Protein AF-A0A847JZR9-F1 (afdb_monomer)

Solvent-accessible surface area (backbone atoms only — not comparable to full-atom values): 6989 Å² total; per-residue (Å²): 140,88,77,57,70,66,64,42,75,77,26,74,70,49,43,56,56,47,53,55,48,52,44,51,55,48,53,53,52,41,54,52,40,51,50,51,33,63,74,70,70,47,77,85,56,92,46,71,33,39,32,32,47,48,34,30,75,72,64,77,31,61,64,68,59,21,51,52,50,24,50,52,38,49,47,49,47,45,81,57,49,75,50,66,86,39,56,73,69,51,40,50,48,41,51,76,28,35,104,84,19,43,68,53,52,71,67,70,72,73,78,71,83,81,85,82,83,88,133

Foldseek 3Di:
DDDDPVNCVVDPVNVVVVLVVLLVVLVVVQVVLQVVCVVVVFDHAPASLSSLVSCVVVPVDDPVVSVVSSVSRVVSVCVVCVLVVDDVVSVVCQQPDDVGGHDCNVVPPVPPPPDDDDD

Nearest PDB structures (foldseek):
  7aer-assembly1_B  TM=8.301E-01  e=8.044E-03  Shewanella oneidensis MR-1
  7bxo-assembly1_C  TM=8.019E-01  e=7.151E-03  Shewanella oneidensis MR-1
  6m6w-assembly1_I  TM=7.909E-01  e=1.833E-02  Shewanella oneidensis MR-1
  6m6u-assembly1_I  TM=7.959E-01  e=1.945E-02  Shewanella oneidensis MR-1
  6m6u-assembly1_D  TM=7.455E-01  e=1.366E-02  Shewanella oneidensis MR-1

Secondary structure (DSSP, 8-state):
----HHHHHT-HHHHHHHHHHHHHHHHHHHHHHHHHHHHHTPPPPSSHHHHHHHHHHTTSS-HHHHHHHHHHHHHHHHHHHTTTSS-HHHHHHTTSSSTTSSGGGGGGSSS--------

Radius of gyration: 20.17 Å; Cα contacts (8 Å, |Δi|>4): 81; chains: 1; bounding box: 70×28×38 Å

Sequence (119 aa):
MDIGLEAYLESDTIQDAVERRLQLCTEVAIDIGRTILRVLGARPATDYADVFRALSDESVLPTHLARSMQQVARYRNRLVHDYDDLDPAARLWVSSKTPAGLCRLRRYRGGLGNAHACG

pLDDT: mean 72.02, std 23.6, range [30.77, 97.5]

Mean predicted aligned error: 12.58 Å

Structure (mmCIF, N/CA/C/O backbone):
data_AF-A0A847JZR9-F1
#
_entry.id   AF-A0A847JZR9-F1
#
loop_
_atom_site.group_PDB
_atom_site.id
_atom_site.type_symbol
_atom_site.label_atom_id
_atom_site.label_alt_id
_atom_site.label_comp_id
_atom_site.label_asym_id
_atom_site.label_entity_id
_atom_site.label_seq_id
_atom_site.pdbx_PDB_ins_code
_atom_site.Cartn_x
_atom_site.Cartn_y
_atom_site.Cartn_z
_atom_site.occupancy
_atom_site.B_iso_or_equiv
_atom_site.auth_seq_id
_atom_site.auth_comp_id
_atom_site.auth_asym_id
_atom_site.auth_atom_id
_atom_site.pdbx_PDB_model_num
ATOM 1 N N . MET A 1 1 ? -2.876 -5.634 -20.931 1.00 53.69 1 MET A N 1
ATOM 2 C CA . MET A 1 1 ? -1.431 -5.507 -21.194 1.00 53.69 1 MET A CA 1
ATOM 3 C C . MET A 1 1 ? -0.817 -6.760 -20.630 1.00 53.69 1 MET A C 1
ATOM 5 O O . MET A 1 1 ? -0.758 -6.879 -19.416 1.00 53.69 1 MET A O 1
ATOM 9 N N . ASP A 1 2 ? -0.514 -7.704 -21.508 1.00 61.72 2 ASP A N 1
ATOM 10 C CA . ASP A 1 2 ? 0.189 -8.932 -21.158 1.00 61.72 2 ASP A CA 1
ATOM 11 C C . ASP A 1 2 ? 1.660 -8.741 -21.544 1.00 61.72 2 ASP A C 1
ATOM 13 O O . ASP A 1 2 ? 1.940 -8.109 -22.568 1.00 61.72 2 ASP A O 1
ATOM 17 N N . ILE A 1 3 ? 2.580 -9.171 -20.685 1.00 71.69 3 ILE A N 1
ATOM 18 C CA . ILE A 1 3 ? 4.026 -8.989 -20.850 1.00 71.69 3 ILE A CA 1
ATOM 19 C C . ILE A 1 3 ? 4.689 -10.271 -20.356 1.00 71.69 3 ILE A C 1
ATOM 21 O O . ILE A 1 3 ? 4.638 -10.574 -19.164 1.00 71.69 3 ILE A O 1
ATOM 25 N N . GLY A 1 4 ? 5.313 -11.012 -21.273 1.00 81.25 4 GLY A N 1
ATOM 26 C CA . GLY A 1 4 ? 6.073 -12.212 -20.933 1.00 81.25 4 GLY A CA 1
ATOM 27 C C . GLY A 1 4 ? 7.236 -11.900 -19.988 1.00 81.25 4 GLY A C 1
ATOM 28 O O . GLY A 1 4 ? 7.820 -10.814 -20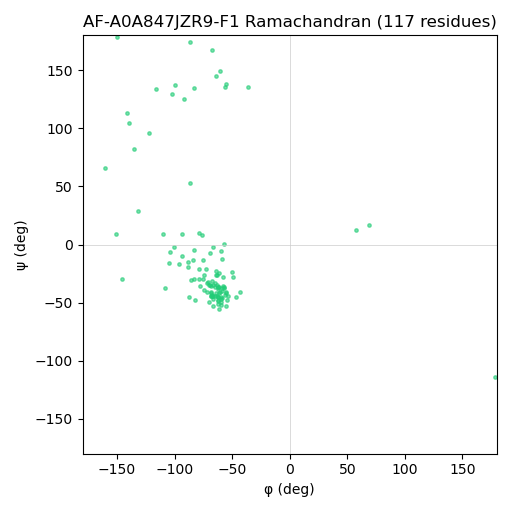.038 1.00 81.25 4 GLY A O 1
ATOM 29 N N . LEU A 1 5 ? 7.585 -12.868 -19.137 1.00 78.81 5 LEU A N 1
ATOM 30 C CA . LEU A 1 5 ? 8.656 -12.722 -18.148 1.00 78.81 5 LEU A CA 1
ATOM 31 C C . LEU A 1 5 ? 9.999 -12.348 -18.799 1.00 78.81 5 LEU A C 1
ATOM 33 O O . LEU A 1 5 ? 10.723 -11.524 -18.247 1.00 78.81 5 LEU A O 1
ATOM 37 N N . GLU A 1 6 ? 10.299 -12.886 -19.985 1.00 76.56 6 GLU A N 1
ATOM 38 C CA . GLU A 1 6 ? 11.508 -12.539 -20.744 1.00 76.56 6 GLU A CA 1
ATOM 39 C C . GLU A 1 6 ? 11.540 -11.040 -21.088 1.00 76.56 6 GLU A C 1
ATOM 41 O O . GLU A 1 6 ? 12.472 -10.334 -20.707 1.00 76.56 6 GLU A O 1
ATOM 46 N N . ALA A 1 7 ? 10.467 -10.514 -21.688 1.00 76.88 7 ALA A N 1
ATOM 47 C CA . ALA A 1 7 ? 10.361 -9.100 -22.061 1.00 76.88 7 ALA A CA 1
ATOM 48 C C . ALA A 1 7 ? 10.389 -8.140 -20.854 1.00 76.88 7 ALA A C 1
ATOM 50 O O . ALA A 1 7 ? 10.802 -6.988 -20.993 1.00 76.88 7 ALA A O 1
ATOM 51 N N . TYR A 1 8 ? 9.967 -8.593 -19.668 1.00 75.19 8 TYR A N 1
ATOM 52 C CA . TYR A 1 8 ? 10.155 -7.843 -18.424 1.00 75.19 8 TYR A CA 1
ATOM 53 C C . TYR A 1 8 ? 11.633 -7.813 -18.004 1.00 75.19 8 TYR A C 1
ATOM 55 O O . TYR A 1 8 ? 12.170 -6.744 -17.716 1.00 75.19 8 TYR A O 1
ATOM 63 N N . LEU A 1 9 ? 12.306 -8.968 -17.985 1.00 75.06 9 LEU A N 1
ATOM 64 C CA . LEU A 1 9 ? 13.699 -9.091 -17.538 1.00 75.06 9 LEU A CA 1
ATOM 65 C C . LEU A 1 9 ? 14.699 -8.394 -18.478 1.00 75.06 9 LEU A C 1
ATOM 67 O O . LEU A 1 9 ? 15.705 -7.872 -18.006 1.00 75.06 9 LEU A O 1
ATOM 71 N N . GLU A 1 10 ? 14.412 -8.338 -19.779 1.00 80.69 10 GLU A N 1
ATOM 72 C CA . GLU A 1 10 ? 15.301 -7.765 -20.800 1.00 80.69 10 GLU A CA 1
ATOM 73 C C . GLU A 1 10 ? 15.216 -6.231 -20.948 1.00 80.69 10 GLU A C 1
ATOM 75 O O . GLU A 1 10 ? 15.979 -5.653 -21.727 1.00 80.69 10 GLU A O 1
ATOM 80 N N . SER A 1 11 ? 14.312 -5.538 -20.239 1.00 79.69 11 SER A N 1
ATOM 81 C CA . SER A 1 11 ? 14.083 -4.102 -20.464 1.00 79.69 11 SER A CA 1
ATOM 82 C C . SER A 1 11 ? 13.873 -3.272 -19.192 1.00 79.69 11 SER A C 1
ATOM 84 O O . SER A 1 11 ? 12.763 -3.201 -18.659 1.00 79.69 11 SER A O 1
ATOM 86 N N . ASP A 1 12 ? 14.907 -2.507 -18.809 1.00 75.94 12 ASP A N 1
ATOM 87 C CA . ASP A 1 12 ? 14.868 -1.441 -17.788 1.00 75.94 12 ASP A CA 1
ATOM 88 C C . ASP A 1 12 ? 13.602 -0.556 -17.926 1.00 75.94 12 ASP A C 1
ATOM 90 O O . ASP A 1 12 ? 12.949 -0.213 -16.945 1.00 75.94 12 ASP A O 1
ATOM 94 N N . THR A 1 13 ? 13.209 -0.216 -19.163 1.00 81.38 13 THR A N 1
ATOM 95 C CA . THR A 1 13 ? 12.045 0.645 -19.462 1.00 81.38 13 THR A CA 1
ATOM 96 C C . THR A 1 13 ? 10.699 -0.028 -19.175 1.00 81.38 13 THR A C 1
ATOM 98 O O . THR A 1 13 ? 9.737 0.652 -18.811 1.00 81.38 13 THR A O 1
ATOM 101 N N . ILE A 1 14 ? 10.603 -1.350 -19.336 1.00 79.81 14 ILE A N 1
ATOM 102 C CA . ILE A 1 14 ? 9.394 -2.107 -18.984 1.00 79.81 14 ILE A CA 1
ATOM 103 C C . ILE A 1 14 ? 9.298 -2.248 -17.462 1.00 79.81 14 ILE A C 1
ATOM 1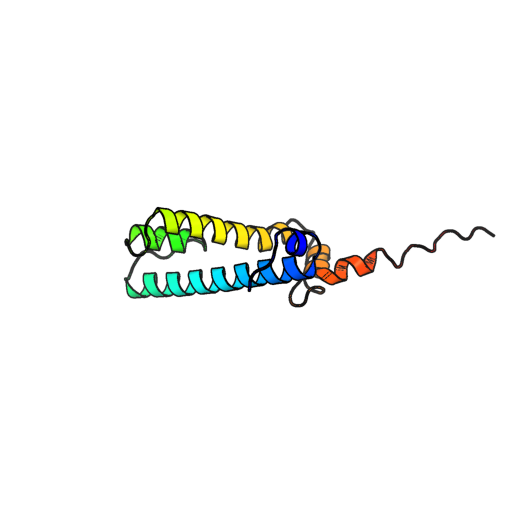05 O O . ILE A 1 14 ? 8.207 -2.068 -16.921 1.00 79.81 14 ILE A O 1
ATOM 109 N N . GLN A 1 15 ? 10.423 -2.466 -16.776 1.00 76.75 15 GLN A N 1
ATOM 110 C CA . GLN A 1 15 ? 10.501 -2.519 -15.311 1.00 76.75 15 GLN A CA 1
ATOM 111 C C . GLN A 1 15 ? 10.081 -1.173 -14.689 1.00 76.75 15 GLN A C 1
ATOM 113 O O . GLN A 1 15 ? 9.071 -1.137 -13.982 1.00 76.75 15 GLN A O 1
ATOM 118 N N . ASP A 1 16 ? 10.717 -0.057 -15.082 1.00 78.56 16 ASP A N 1
ATOM 119 C CA . ASP A 1 16 ? 10.339 1.326 -14.709 1.00 78.56 16 ASP A CA 1
ATOM 120 C C . ASP A 1 16 ? 8.819 1.569 -14.874 1.00 78.56 16 ASP A C 1
ATOM 122 O O . ASP A 1 16 ? 8.144 2.154 -14.017 1.00 78.56 16 ASP A O 1
ATOM 126 N N . ALA A 1 17 ? 8.252 1.117 -15.999 1.00 82.25 17 ALA A N 1
ATOM 127 C CA . ALA A 1 17 ? 6.848 1.327 -16.337 1.00 82.25 17 ALA A CA 1
ATOM 128 C C . ALA A 1 17 ? 5.877 0.376 -15.608 1.00 82.25 17 ALA A C 1
ATOM 130 O O . ALA A 1 17 ? 4.684 0.684 -15.518 1.00 82.25 17 ALA A O 1
ATOM 131 N N . VAL A 1 18 ? 6.330 -0.773 -15.106 1.00 83.12 18 VAL A N 1
ATOM 132 C CA . VAL A 1 18 ? 5.539 -1.669 -14.245 1.00 83.12 18 VAL A CA 1
ATOM 133 C C . VAL A 1 18 ? 5.581 -1.171 -12.802 1.00 83.12 18 VAL A C 1
ATOM 135 O O . VAL A 1 18 ? 4.519 -0.983 -12.204 1.00 83.12 18 VAL A O 1
ATOM 138 N N . GLU A 1 19 ? 6.763 -0.849 -12.274 1.00 81.88 19 GLU A N 1
ATOM 139 C CA . GLU A 1 19 ? 6.937 -0.317 -10.917 1.00 81.88 19 GLU A CA 1
ATOM 140 C C . GLU A 1 19 ? 6.159 0.987 -10.711 1.00 81.88 19 GLU A C 1
ATOM 142 O O . GLU A 1 19 ? 5.394 1.110 -9.751 1.00 81.88 19 GLU A O 1
ATOM 147 N N . ARG A 1 20 ? 6.239 1.934 -11.659 1.00 83.81 20 ARG A N 1
ATOM 148 C CA . ARG A 1 20 ? 5.477 3.190 -11.570 1.00 83.81 20 ARG A CA 1
ATOM 149 C C . ARG A 1 20 ? 3.961 2.968 -11.594 1.00 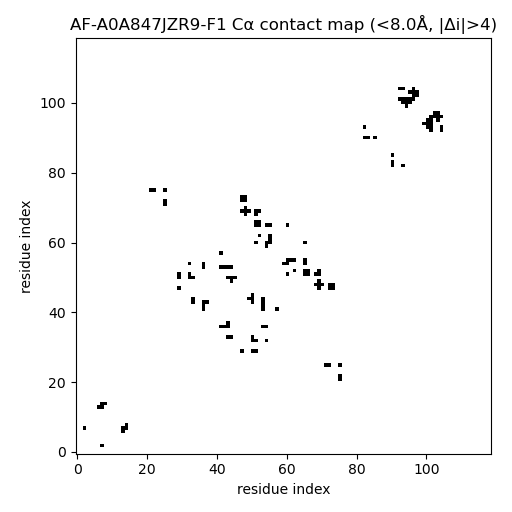83.81 20 ARG A C 1
ATOM 151 O O . ARG A 1 20 ? 3.233 3.700 -10.922 1.00 83.81 20 ARG A O 1
ATOM 158 N N . ARG A 1 21 ? 3.463 1.974 -12.340 1.00 86.56 21 ARG A N 1
ATOM 159 C CA . ARG A 1 21 ? 2.031 1.614 -12.325 1.00 86.56 21 ARG A CA 1
ATOM 160 C C . ARG A 1 21 ? 1.640 1.002 -10.984 1.00 86.56 21 ARG A C 1
ATOM 162 O O . ARG A 1 21 ? 0.632 1.414 -10.419 1.00 86.56 21 ARG A O 1
ATOM 169 N N . LEU A 1 22 ? 2.455 0.093 -10.447 1.00 84.38 22 LEU A N 1
ATOM 170 C CA . LEU A 1 22 ? 2.228 -0.513 -9.136 1.00 84.38 22 LEU A CA 1
ATOM 171 C C . LEU A 1 22 ? 2.201 0.547 -8.025 1.00 84.38 22 LEU A C 1
ATOM 173 O O . LEU A 1 22 ? 1.273 0.546 -7.216 1.00 84.38 22 LEU A O 1
ATOM 177 N N . GLN A 1 23 ? 3.145 1.494 -8.026 1.00 83.88 23 GLN A N 1
ATOM 178 C CA . GLN A 1 23 ? 3.162 2.632 -7.102 1.00 83.88 23 GLN A CA 1
ATOM 179 C C . GLN A 1 23 ? 1.850 3.428 -7.170 1.00 83.88 23 GLN A C 1
ATOM 181 O O . GLN A 1 23 ? 1.204 3.614 -6.141 1.00 83.88 23 GLN A O 1
ATOM 186 N N . LEU A 1 24 ? 1.427 3.849 -8.370 1.00 88.94 24 LEU A N 1
ATOM 187 C CA . LEU A 1 24 ? 0.204 4.639 -8.564 1.00 88.94 24 LEU A CA 1
ATOM 188 C C . LEU A 1 24 ? -1.060 3.882 -8.124 1.00 88.94 24 LEU A C 1
ATOM 190 O O . LEU A 1 24 ? -1.887 4.442 -7.408 1.00 88.94 24 LEU A O 1
ATOM 194 N N . CYS A 1 25 ? -1.203 2.606 -8.495 1.00 90.88 25 CYS A N 1
ATOM 195 C CA . CYS A 1 25 ? -2.336 1.780 -8.065 1.00 90.88 25 CYS A CA 1
ATOM 196 C C . CYS A 1 25 ? -2.369 1.588 -6.539 1.00 90.88 25 CYS A C 1
ATOM 198 O O . CYS A 1 25 ? -3.445 1.596 -5.943 1.00 90.88 25 CYS A O 1
ATOM 200 N N . THR A 1 26 ? -1.201 1.458 -5.905 1.00 89.12 26 THR A N 1
ATOM 201 C CA . THR A 1 26 ? -1.076 1.336 -4.444 1.00 89.12 26 THR A CA 1
ATOM 202 C C . THR A 1 26 ? -1.489 2.629 -3.742 1.00 89.12 26 THR A C 1
ATOM 204 O O . THR A 1 26 ? -2.234 2.585 -2.767 1.00 89.12 26 THR A O 1
ATOM 207 N N . GLU A 1 27 ? -1.054 3.779 -4.256 1.00 90.69 27 GLU A N 1
ATOM 208 C CA . GLU A 1 27 ? -1.357 5.108 -3.708 1.00 90.69 27 GLU A CA 1
ATOM 209 C C . GLU A 1 27 ? -2.859 5.435 -3.806 1.00 90.69 27 GLU A C 1
ATOM 211 O O . GLU A 1 27 ? -3.482 5.811 -2.814 1.00 90.69 27 GLU A O 1
ATOM 216 N N . VAL A 1 28 ? -3.485 5.144 -4.952 1.00 95.69 28 VAL A N 1
ATOM 217 C CA . VAL A 1 28 ? -4.944 5.261 -5.127 1.00 95.69 28 VAL A CA 1
ATOM 218 C C . VAL A 1 28 ? -5.708 4.331 -4.172 1.00 95.69 28 VAL A C 1
ATOM 220 O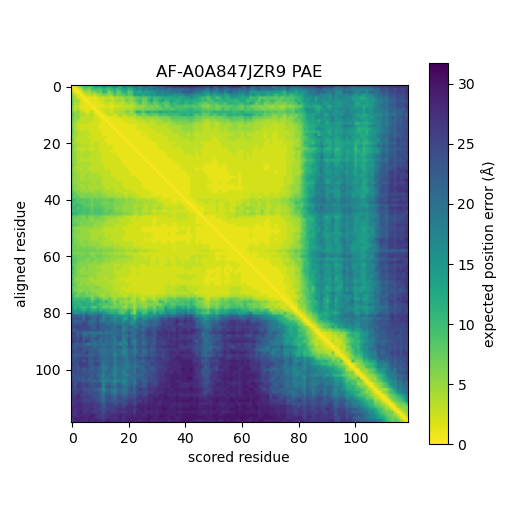 O . VAL A 1 28 ? -6.691 4.752 -3.562 1.00 95.69 28 VAL A O 1
ATOM 223 N N . ALA A 1 29 ? -5.255 3.086 -3.982 1.00 95.25 29 ALA A N 1
ATOM 224 C CA . ALA A 1 29 ? -5.887 2.152 -3.046 1.00 95.25 29 ALA A CA 1
ATOM 225 C C . ALA A 1 29 ? -5.774 2.609 -1.576 1.00 95.25 29 ALA A C 1
ATOM 227 O O . ALA A 1 29 ? -6.718 2.438 -0.802 1.00 95.25 29 ALA A O 1
ATOM 228 N N . ILE A 1 30 ? -4.647 3.224 -1.201 1.00 94.94 30 ILE A N 1
ATOM 229 C CA . ILE A 1 30 ? -4.415 3.833 0.117 1.00 94.94 30 ILE A CA 1
ATOM 230 C C . ILE A 1 30 ? -5.406 4.978 0.376 1.00 94.94 30 ILE A C 1
ATOM 232 O O . ILE A 1 30 ? -6.020 5.024 1.443 1.00 94.94 30 ILE A O 1
ATOM 236 N N . ASP A 1 31 ? -5.599 5.888 -0.580 1.00 95.88 31 ASP A N 1
ATOM 237 C CA . ASP A 1 31 ? -6.436 7.077 -0.370 1.00 95.88 31 ASP A CA 1
ATOM 238 C C . ASP A 1 31 ? -7.945 6.788 -0.466 1.00 95.88 31 ASP A C 1
ATOM 240 O O . ASP A 1 31 ? -8.739 7.393 0.269 1.00 95.88 31 ASP A O 1
ATOM 244 N N . ILE A 1 32 ? -8.343 5.788 -1.264 1.00 96.94 32 ILE A N 1
ATOM 245 C CA . ILE A 1 32 ? -9.677 5.171 -1.179 1.00 96.94 32 ILE A CA 1
ATOM 246 C C . ILE A 1 32 ? -9.876 4.575 0.221 1.00 96.94 32 ILE A C 1
ATOM 248 O O . ILE A 1 32 ? -10.866 4.884 0.885 1.00 96.94 32 ILE A O 1
ATOM 252 N N . GLY A 1 33 ? -8.915 3.786 0.711 1.00 96.50 33 GLY A N 1
ATOM 253 C CA . GLY A 1 33 ? -8.992 3.153 2.027 1.00 96.50 33 GLY A CA 1
ATOM 254 C C . GLY A 1 33 ? -9.116 4.148 3.181 1.00 96.50 33 GLY A C 1
ATOM 255 O O . GLY A 1 33 ? -10.012 4.029 4.014 1.00 96.50 33 GLY A O 1
ATOM 256 N N . ARG A 1 34 ? -8.288 5.197 3.188 1.00 96.44 34 ARG A N 1
ATOM 257 C CA . ARG A 1 34 ? -8.376 6.318 4.144 1.00 96.44 34 ARG A CA 1
ATOM 258 C C . ARG A 1 34 ? -9.719 7.040 4.082 1.00 96.44 34 ARG A C 1
ATOM 260 O O . ARG A 1 34 ? -10.237 7.459 5.115 1.00 96.44 34 ARG A O 1
ATOM 267 N N . THR A 1 35 ? -10.283 7.189 2.886 1.00 97.00 35 THR A N 1
ATOM 268 C CA . THR A 1 35 ? -11.601 7.803 2.699 1.00 97.00 35 THR A CA 1
ATOM 269 C C . THR A 1 35 ? -12.715 6.929 3.269 1.00 97.00 35 THR A C 1
ATOM 271 O O . THR A 1 35 ? -13.582 7.464 3.955 1.00 97.00 35 THR A O 1
ATOM 274 N N . ILE A 1 36 ? -12.655 5.606 3.084 1.00 97.38 36 ILE A N 1
ATOM 275 C CA . ILE A 1 36 ? -13.595 4.657 3.701 1.00 97.38 36 ILE A CA 1
ATOM 276 C C . ILE A 1 36 ? -13.496 4.717 5.232 1.00 97.38 36 ILE A C 1
ATOM 278 O O . ILE A 1 36 ? -14.510 4.934 5.889 1.00 97.38 36 ILE A O 1
ATOM 282 N N . LEU A 1 37 ? -12.290 4.617 5.803 1.00 97.00 37 LEU A N 1
ATOM 283 C CA . LEU A 1 37 ? -12.082 4.678 7.259 1.00 97.00 37 LEU A CA 1
ATOM 284 C C . LEU A 1 37 ? -12.641 5.976 7.868 1.00 97.00 37 LEU A C 1
ATOM 286 O O . LEU A 1 37 ? -13.343 5.935 8.876 1.00 97.00 37 LEU A O 1
ATOM 290 N N . ARG A 1 38 ? -12.410 7.122 7.211 1.00 96.50 38 ARG A N 1
ATOM 291 C CA . ARG A 1 38 ? -12.970 8.422 7.618 1.00 96.50 38 ARG A CA 1
ATOM 292 C C . ARG A 1 38 ? -14.502 8.450 7.573 1.00 96.50 38 ARG A C 1
ATOM 294 O O . ARG A 1 38 ? -15.106 9.062 8.445 1.00 96.50 38 ARG A O 1
ATOM 301 N N . VAL A 1 39 ? -15.126 7.820 6.574 1.00 96.94 39 VAL A N 1
ATOM 302 C CA . VAL A 1 39 ? -16.596 7.744 6.442 1.00 96.94 39 VAL A CA 1
ATOM 303 C C . VAL A 1 39 ? -17.216 6.810 7.486 1.00 96.94 39 VAL A C 1
ATOM 305 O O . VAL A 1 39 ? -18.304 7.096 7.973 1.00 96.94 39 VAL A O 1
ATOM 308 N N . LEU A 1 40 ? -16.516 5.741 7.875 1.00 95.88 40 LEU A N 1
ATOM 309 C CA . LEU A 1 40 ? -16.943 4.823 8.938 1.00 95.88 40 LEU A CA 1
ATOM 310 C C . LEU A 1 40 ? -16.756 5.391 10.358 1.00 95.88 40 LEU A C 1
ATOM 312 O O . LEU A 1 40 ? -17.266 4.811 11.311 1.00 95.88 40 LEU A O 1
ATOM 316 N N . GLY A 1 41 ? -16.009 6.490 10.524 1.00 95.81 41 GLY A N 1
ATOM 317 C CA . GLY A 1 41 ? -15.567 6.957 11.847 1.00 95.81 41 GLY A CA 1
ATOM 318 C C . GLY A 1 41 ? -14.536 6.029 12.506 1.00 95.81 41 GLY A C 1
ATOM 319 O O . GLY A 1 41 ? -14.316 6.111 13.713 1.00 95.81 41 GLY A O 1
ATOM 320 N N . ALA A 1 42 ? -13.920 5.148 11.714 1.00 94.94 42 ALA A N 1
ATOM 321 C CA . ALA A 1 42 ? -12.961 4.144 12.149 1.00 94.94 42 ALA A CA 1
ATOM 322 C C . ALA A 1 42 ? -11.647 4.768 12.645 1.00 94.94 42 ALA A C 1
ATOM 324 O O . ALA A 1 42 ? -11.349 5.945 12.406 1.00 94.94 42 ALA A O 1
ATOM 325 N N . ARG A 1 43 ? -10.810 3.954 13.300 1.00 93.75 43 ARG A N 1
ATOM 326 C CA . ARG A 1 43 ? -9.486 4.397 13.765 1.00 93.75 43 ARG A CA 1
ATOM 327 C C . ARG A 1 43 ? -8.647 4.967 12.601 1.00 93.75 43 ARG A C 1
ATOM 329 O O . ARG A 1 43 ? -8.611 4.364 11.524 1.00 93.75 43 ARG A O 1
ATOM 336 N N . PRO A 1 44 ? -7.918 6.083 12.791 1.00 87.75 44 PRO A N 1
ATOM 337 C CA . PRO A 1 44 ? -6.963 6.543 11.793 1.00 87.75 44 PRO A CA 1
ATOM 338 C C . PRO A 1 44 ? -5.830 5.521 11.629 1.00 87.75 44 PRO A C 1
ATOM 340 O O . PRO A 1 44 ? -5.408 4.873 12.591 1.00 87.75 44 PRO A O 1
ATOM 343 N N . ALA A 1 45 ? -5.335 5.387 10.400 1.00 92.56 45 ALA A N 1
ATOM 344 C CA . ALA A 1 45 ? -4.206 4.520 10.087 1.00 92.56 45 ALA A CA 1
ATOM 345 C C . ALA A 1 45 ? -2.869 5.219 10.383 1.00 92.56 45 ALA A C 1
ATOM 347 O O . ALA A 1 45 ? -2.681 6.374 9.995 1.00 92.56 45 ALA A O 1
ATOM 348 N N . THR A 1 46 ? -1.933 4.517 11.025 1.00 90.88 46 THR A N 1
ATOM 349 C CA . THR A 1 46 ? -0.612 5.064 11.401 1.00 90.88 46 THR A CA 1
ATOM 350 C C . THR A 1 46 ? 0.354 5.182 10.225 1.00 90.88 46 THR A C 1
ATOM 352 O O . THR A 1 46 ? 1.208 6.063 10.209 1.00 90.88 46 THR A O 1
ATOM 355 N N . ASP A 1 47 ? 0.220 4.301 9.235 1.00 88.88 47 ASP A N 1
ATOM 356 C CA . ASP A 1 47 ? 1.043 4.250 8.028 1.00 88.88 47 ASP A CA 1
ATOM 357 C C . ASP A 1 47 ? 0.239 3.694 6.834 1.00 88.88 47 ASP A C 1
ATOM 359 O O . ASP A 1 47 ? -0.938 3.349 6.952 1.00 88.88 47 ASP A O 1
ATOM 363 N N . TYR A 1 48 ? 0.866 3.624 5.657 1.00 90.06 48 TYR A N 1
ATOM 364 C CA . TYR A 1 48 ? 0.227 3.166 4.419 1.00 90.06 48 TYR A CA 1
ATOM 365 C C . TYR A 1 48 ? -0.213 1.694 4.426 1.00 90.06 48 TYR A C 1
ATOM 367 O O . TYR A 1 48 ? -1.214 1.356 3.797 1.00 90.06 48 TYR A O 1
ATOM 375 N N . ALA A 1 49 ? 0.513 0.809 5.110 1.00 91.25 49 ALA A N 1
ATOM 376 C CA . ALA A 1 49 ? 0.126 -0.591 5.253 1.00 91.25 49 ALA A CA 1
ATOM 377 C C . ALA A 1 49 ? -0.981 -0.736 6.312 1.00 91.25 49 ALA A C 1
ATOM 379 O O . ALA A 1 49 ? -1.910 -1.527 6.130 1.00 91.25 49 ALA A O 1
ATOM 380 N N . ASP A 1 50 ? -0.932 0.068 7.377 1.00 95.25 50 ASP A N 1
ATOM 381 C CA . ASP A 1 50 ? -1.955 0.083 8.425 1.00 95.25 50 ASP A CA 1
ATOM 382 C C . ASP A 1 50 ? -3.354 0.477 7.915 1.00 95.25 50 ASP A C 1
ATOM 384 O O . ASP A 1 5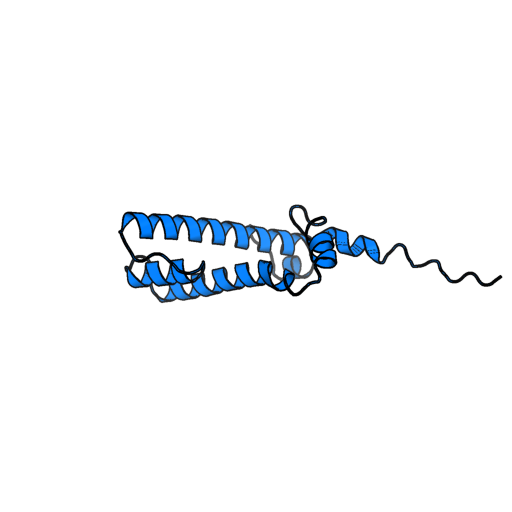0 ? -4.340 0.017 8.484 1.00 95.25 50 ASP A O 1
ATOM 388 N N . VAL A 1 51 ? -3.469 1.217 6.801 1.00 97.00 51 VAL A N 1
ATOM 389 C CA . VAL A 1 51 ? -4.762 1.461 6.121 1.00 97.00 51 VAL A CA 1
ATOM 390 C C . VAL A 1 51 ? -5.463 0.141 5.797 1.00 97.00 51 VAL A C 1
ATOM 392 O O . VAL A 1 51 ? -6.635 -0.041 6.116 1.00 97.00 51 VAL A O 1
ATOM 395 N N . PHE A 1 52 ? -4.743 -0.815 5.210 1.00 96.94 52 PHE A N 1
ATOM 396 C CA . PHE A 1 52 ? -5.312 -2.110 4.835 1.00 96.94 52 PHE A CA 1
ATOM 397 C C . PHE A 1 52 ? -5.544 -3.020 6.044 1.00 96.94 52 PHE A C 1
ATOM 399 O O . PHE A 1 52 ? -6.445 -3.855 5.998 1.00 96.94 52 PHE A O 1
ATOM 406 N N . ARG A 1 53 ? -4.790 -2.842 7.141 1.00 96.62 53 ARG A N 1
ATOM 407 C CA . ARG A 1 53 ? -5.103 -3.495 8.422 1.00 96.62 53 ARG A CA 1
ATOM 408 C C . ARG A 1 53 ? -6.407 -2.949 9.001 1.00 96.62 53 ARG A C 1
ATOM 410 O O . ARG A 1 53 ? -7.307 -3.740 9.231 1.00 96.62 53 ARG A O 1
ATOM 417 N N . ALA A 1 54 ? -6.541 -1.630 9.134 1.00 97.00 54 ALA A N 1
ATOM 418 C CA . ALA A 1 54 ? -7.750 -0.975 9.632 1.00 97.00 54 ALA A CA 1
ATOM 419 C C . ALA A 1 54 ? -8.996 -1.372 8.822 1.00 97.00 54 ALA A C 1
ATOM 421 O O . ALA A 1 54 ? -10.017 -1.718 9.398 1.00 97.00 54 ALA A O 1
ATOM 422 N N . LEU A 1 55 ? -8.900 -1.449 7.491 1.00 97.38 55 LEU A N 1
ATOM 423 C CA . LEU A 1 55 ? -9.998 -1.953 6.654 1.00 97.38 55 LEU A CA 1
ATOM 424 C C . LEU A 1 55 ? -10.346 -3.434 6.897 1.00 97.38 55 LEU A C 1
ATOM 426 O O . LEU A 1 55 ? -11.478 -3.828 6.634 1.00 97.38 55 LEU A O 1
ATOM 430 N N . SER A 1 56 ? -9.412 -4.269 7.366 1.00 97.50 56 SER A N 1
ATOM 431 C CA . SER A 1 56 ? -9.727 -5.636 7.813 1.00 97.50 56 SER A CA 1
ATOM 432 C C . SER A 1 56 ? -10.248 -5.678 9.247 1.00 97.50 56 SER A C 1
ATOM 434 O O . SER A 1 56 ? -11.020 -6.585 9.547 1.00 97.50 56 SER A O 1
ATOM 436 N N . ASP A 1 57 ? -9.833 -4.746 10.110 1.00 96.81 57 ASP A N 1
ATOM 437 C CA . ASP A 1 57 ? -10.361 -4.595 11.470 1.00 96.81 57 ASP A CA 1
ATOM 438 C C . ASP A 1 57 ? -11.869 -4.243 11.386 1.00 96.81 57 ASP A C 1
ATOM 440 O O . ASP A 1 57 ? -12.699 -4.898 12.010 1.00 96.81 57 ASP A O 1
ATOM 444 N N . GLU A 1 58 ? -12.234 -3.311 10.495 1.00 97.31 58 GLU A N 1
ATOM 445 C CA . GLU A 1 58 ? -13.620 -2.911 10.168 1.00 97.31 58 GLU A CA 1
ATOM 446 C C . GLU A 1 58 ? -14.357 -3.893 9.221 1.00 97.31 58 GLU A C 1
ATOM 448 O O . GLU A 1 58 ? -15.422 -3.580 8.691 1.00 97.31 58 GLU A O 1
ATOM 453 N N . SER A 1 59 ? -13.796 -5.079 8.948 1.00 96.38 59 SER A N 1
ATOM 454 C CA . SER A 1 59 ? -14.362 -6.117 8.054 1.00 96.38 59 SER A CA 1
ATOM 455 C C . SER A 1 59 ? -14.657 -5.706 6.592 1.00 96.38 59 SER A C 1
ATOM 457 O O . SER A 1 59 ? -15.273 -6.474 5.852 1.00 96.38 59 SER A O 1
ATOM 459 N N . VAL A 1 60 ? -14.177 -4.546 6.129 1.00 96.75 60 VAL A N 1
ATOM 460 C CA . VAL A 1 60 ? -14.306 -4.070 4.734 1.00 96.75 60 VAL A CA 1
ATOM 461 C C . VAL A 1 60 ? -13.455 -4.901 3.767 1.00 96.75 60 VAL A C 1
ATOM 463 O O . VAL A 1 60 ? -13.850 -5.127 2.623 1.00 96.75 60 VAL A O 1
ATOM 466 N N . LEU A 1 61 ? -12.281 -5.363 4.209 1.00 95.25 61 LEU A N 1
ATOM 467 C CA . LEU A 1 61 ? -11.398 -6.240 3.437 1.00 95.25 61 LEU A CA 1
ATOM 468 C C . LEU A 1 61 ? -11.246 -7.612 4.110 1.00 95.25 61 LEU A C 1
ATOM 470 O O . LEU A 1 61 ? -10.910 -7.673 5.294 1.00 95.25 61 LEU A O 1
ATOM 474 N N . PRO A 1 62 ? -11.357 -8.726 3.360 1.00 97.31 62 PRO A N 1
ATOM 475 C CA . PRO A 1 62 ? -10.944 -10.036 3.848 1.00 97.31 62 PRO A CA 1
ATOM 476 C C . PRO A 1 62 ? -9.475 -10.027 4.287 1.00 97.31 62 PRO A C 1
ATOM 478 O O . PRO A 1 62 ? -8.601 -9.544 3.563 1.00 97.31 62 PRO A O 1
ATOM 481 N N . THR A 1 63 ? -9.171 -10.630 5.437 1.00 94.94 63 THR A N 1
ATOM 482 C CA . THR A 1 63 ? -7.835 -10.562 6.061 1.00 94.94 63 THR A CA 1
ATOM 483 C C . THR A 1 63 ? -6.703 -11.082 5.165 1.00 94.94 63 THR A C 1
ATOM 485 O O . THR A 1 63 ? -5.571 -10.612 5.272 1.00 94.94 63 THR A O 1
ATOM 488 N N . HIS A 1 64 ? -6.978 -12.019 4.249 1.00 94.44 64 HIS A N 1
ATOM 489 C CA . HIS A 1 64 ? -5.987 -12.477 3.268 1.00 94.44 64 HIS A CA 1
ATOM 490 C C . HIS A 1 64 ? -5.623 -11.367 2.263 1.00 94.44 64 HIS A C 1
ATOM 492 O O . HIS A 1 64 ? -4.443 -11.093 2.057 1.00 94.44 64 HIS A O 1
ATOM 498 N N . LEU A 1 65 ? -6.621 -10.669 1.709 1.00 92.25 65 LEU A N 1
ATOM 499 C CA . LEU A 1 65 ? -6.431 -9.559 0.775 1.00 92.25 65 LEU A CA 1
ATOM 500 C C . LEU A 1 65 ? -5.758 -8.373 1.475 1.00 92.25 65 LEU A C 1
ATOM 502 O O . LEU A 1 65 ? -4.781 -7.829 0.966 1.00 92.25 65 LEU A O 1
ATOM 506 N N . ALA A 1 66 ? -6.203 -8.042 2.688 1.00 94.69 66 ALA A N 1
ATOM 507 C CA . ALA A 1 66 ? -5.586 -7.015 3.520 1.00 94.69 66 ALA A CA 1
ATOM 508 C C . ALA A 1 66 ? -4.097 -7.285 3.811 1.00 94.69 66 ALA A C 1
ATOM 510 O O . ALA A 1 66 ? -3.299 -6.347 3.831 1.00 94.69 66 ALA A O 1
ATOM 511 N N . ARG A 1 67 ? -3.695 -8.551 4.011 1.00 93.06 67 ARG A N 1
ATOM 512 C CA . ARG A 1 67 ? -2.278 -8.941 4.159 1.00 93.06 67 ARG A CA 1
ATOM 513 C C . ARG A 1 67 ? -1.495 -8.769 2.856 1.00 93.06 67 ARG A C 1
ATOM 515 O O . ARG A 1 67 ? -0.381 -8.254 2.904 1.00 93.06 67 ARG A O 1
ATOM 522 N N . SER A 1 68 ? -2.064 -9.133 1.707 1.00 91.94 68 SER A N 1
ATOM 523 C CA . SER A 1 68 ? -1.425 -8.904 0.402 1.00 91.94 68 SER A CA 1
ATOM 524 C C . SER A 1 68 ? -1.240 -7.409 0.113 1.00 91.94 68 SER A C 1
ATOM 526 O O . SER A 1 68 ? -0.152 -6.983 -0.264 1.00 91.94 68 SER A O 1
ATOM 528 N N . MET A 1 69 ? -2.255 -6.580 0.376 1.00 92.19 69 MET A N 1
ATOM 529 C CA . MET A 1 69 ? -2.165 -5.126 0.180 1.00 92.19 69 MET A CA 1
ATOM 530 C C . MET A 1 69 ? -1.171 -4.467 1.154 1.00 92.19 69 MET A C 1
ATOM 532 O O . MET A 1 69 ? -0.429 -3.576 0.747 1.00 92.19 69 MET A O 1
ATOM 536 N N . GLN A 1 70 ? -1.049 -4.960 2.395 1.00 91.62 70 GLN A N 1
ATOM 537 C CA . GLN A 1 70 ? 0.033 -4.566 3.315 1.00 91.62 70 GLN A CA 1
ATOM 538 C C . GLN A 1 70 ? 1.431 -4.865 2.750 1.00 91.62 70 GLN A C 1
ATOM 540 O O . GLN A 1 70 ? 2.339 -4.051 2.919 1.00 91.62 70 GLN A O 1
ATOM 545 N N . GLN A 1 71 ? 1.627 -6.008 2.08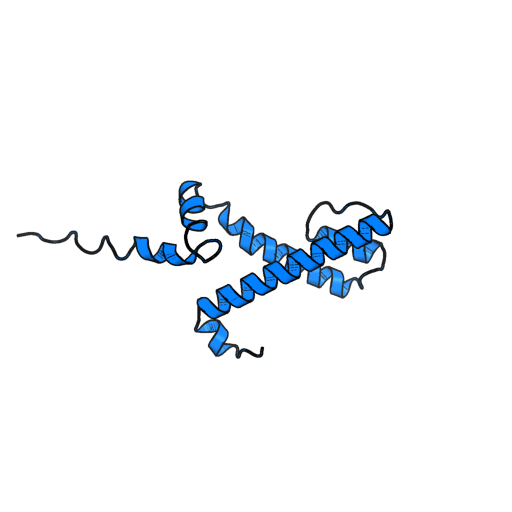4 1.00 88.19 71 GLN A N 1
ATOM 546 C CA . GLN A 1 71 ? 2.911 -6.346 1.455 1.00 88.19 71 GLN A CA 1
ATOM 547 C C . GLN A 1 71 ? 3.218 -5.413 0.278 1.00 88.19 71 GLN A C 1
ATOM 549 O O . GLN A 1 71 ? 4.326 -4.885 0.204 1.00 88.19 71 GLN A O 1
ATOM 554 N N . VAL A 1 72 ? 2.232 -5.130 -0.580 1.00 86.31 72 VAL A N 1
ATOM 555 C CA . VAL A 1 72 ? 2.386 -4.192 -1.706 1.00 86.31 72 VAL A CA 1
ATOM 556 C C . VAL A 1 72 ? 2.667 -2.763 -1.216 1.00 86.31 72 VAL A C 1
ATOM 558 O O . VAL A 1 72 ? 3.579 -2.117 -1.724 1.00 86.31 72 VAL A O 1
ATOM 561 N N . ALA A 1 73 ? 1.982 -2.288 -0.169 1.00 85.62 73 ALA A N 1
ATOM 562 C CA . ALA A 1 73 ? 2.256 -0.987 0.452 1.00 85.62 73 ALA A CA 1
ATOM 563 C C . ALA A 1 73 ? 3.686 -0.890 1.015 1.00 85.62 73 ALA A C 1
ATOM 565 O O . ALA A 1 73 ? 4.366 0.122 0.836 1.00 85.62 73 ALA A O 1
ATOM 566 N N . ARG A 1 74 ? 4.177 -1.962 1.651 1.00 82.06 74 ARG A N 1
ATOM 567 C CA . ARG A 1 74 ? 5.561 -2.054 2.147 1.00 82.06 74 ARG A CA 1
ATOM 568 C C . ARG A 1 74 ? 6.581 -2.126 1.011 1.00 82.06 74 ARG A C 1
ATOM 570 O O . ARG A 1 74 ? 7.641 -1.524 1.134 1.00 82.06 74 ARG A O 1
ATOM 577 N N . TYR A 1 75 ? 6.262 -2.795 -0.096 1.00 77.44 75 TYR A N 1
ATOM 578 C CA . TYR A 1 75 ? 7.109 -2.834 -1.290 1.00 77.44 75 TYR A CA 1
ATOM 579 C C . TYR A 1 75 ? 7.183 -1.464 -1.987 1.00 77.44 75 TYR A C 1
ATOM 581 O O .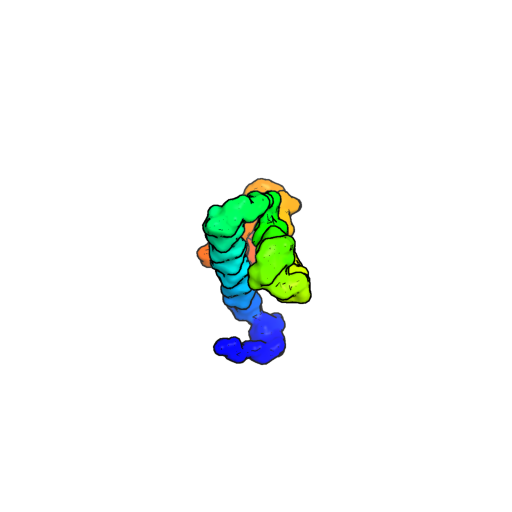 TYR A 1 75 ? 8.282 -0.990 -2.257 1.00 77.44 75 TYR A O 1
ATOM 589 N N . ARG A 1 76 ? 6.052 -0.757 -2.147 1.00 74.94 76 ARG A N 1
ATOM 590 C CA . ARG A 1 76 ? 6.017 0.652 -2.589 1.00 74.94 76 ARG A CA 1
ATOM 591 C C . ARG A 1 76 ? 6.866 1.547 -1.688 1.00 74.94 76 ARG A C 1
ATOM 593 O O . ARG A 1 76 ? 7.555 2.425 -2.189 1.00 74.94 76 ARG A O 1
ATOM 600 N N . ASN A 1 77 ? 6.833 1.338 -0.372 1.00 68.06 77 ASN A N 1
ATOM 601 C CA . ASN A 1 77 ? 7.688 2.091 0.545 1.00 68.06 77 ASN A CA 1
ATOM 602 C C . ASN A 1 77 ? 9.167 1.718 0.428 1.00 68.06 77 ASN A C 1
ATOM 604 O O . ASN A 1 77 ? 9.993 2.615 0.522 1.00 68.06 77 ASN A O 1
ATOM 608 N N . ARG A 1 78 ? 9.512 0.453 0.164 1.00 68.25 78 ARG A N 1
ATOM 609 C CA . ARG A 1 78 ? 10.894 0.050 -0.129 1.00 68.25 78 ARG A CA 1
ATOM 610 C C . ARG A 1 78 ? 11.427 0.727 -1.396 1.00 68.25 78 ARG A C 1
ATOM 612 O O . ARG A 1 78 ? 12.459 1.380 -1.334 1.00 68.25 78 ARG A O 1
ATOM 619 N N . LEU A 1 79 ? 10.661 0.688 -2.490 1.00 62.91 79 LEU A N 1
ATOM 620 C CA . LEU A 1 79 ? 10.973 1.385 -3.749 1.00 62.91 79 LEU A CA 1
ATOM 621 C C . LEU A 1 79 ? 11.120 2.916 -3.610 1.00 62.91 79 LEU A C 1
ATOM 623 O O . LEU A 1 79 ? 11.570 3.564 -4.549 1.00 62.91 79 LEU A O 1
ATOM 627 N N . VAL A 1 80 ? 10.723 3.509 -2.479 1.00 58.44 80 VAL A N 1
ATOM 628 C CA . VAL A 1 80 ? 10.861 4.949 -2.204 1.00 58.44 80 VAL A CA 1
ATOM 629 C C . VAL A 1 80 ? 11.936 5.238 -1.147 1.00 58.44 80 VAL A C 1
ATOM 631 O O . VAL A 1 80 ? 12.654 6.221 -1.297 1.00 58.44 80 VAL A O 1
ATOM 634 N N . HIS A 1 81 ? 12.081 4.401 -0.114 1.00 58.25 81 HIS A N 1
ATOM 635 C CA . HIS A 1 81 ? 12.993 4.634 1.016 1.00 58.25 81 HIS A CA 1
ATOM 636 C C . HIS A 1 81 ? 14.363 3.956 0.904 1.00 58.25 81 HIS A C 1
ATOM 638 O O . HIS A 1 81 ? 15.294 4.426 1.550 1.00 58.25 81 HIS A O 1
ATOM 644 N N . 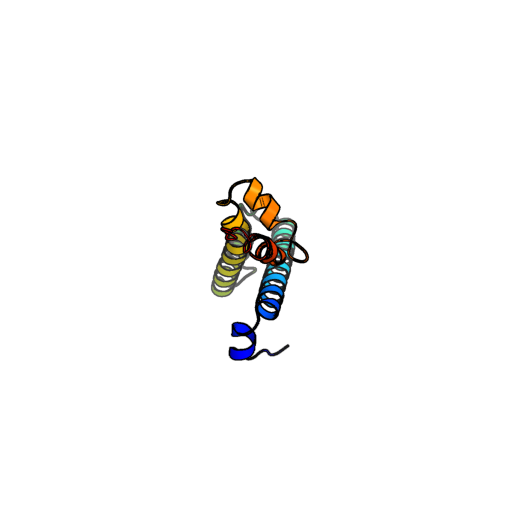ASP A 1 82 ? 14.557 2.960 0.031 1.00 46.47 82 ASP A N 1
ATOM 645 C CA . ASP A 1 82 ? 15.912 2.471 -0.296 1.00 46.47 82 ASP A CA 1
ATOM 646 C C . ASP A 1 82 ? 16.741 3.553 -1.050 1.00 46.47 82 ASP A C 1
ATOM 648 O O . ASP A 1 82 ? 17.924 3.369 -1.330 1.00 46.47 82 ASP A O 1
ATOM 652 N N . TYR A 1 83 ? 16.136 4.718 -1.334 1.00 41.59 83 TYR A N 1
ATOM 653 C CA . TYR A 1 83 ? 16.796 5.948 -1.785 1.00 41.59 83 TYR A CA 1
ATOM 654 C C . TYR A 1 83 ? 17.163 6.948 -0.667 1.00 41.59 83 TYR A C 1
ATOM 656 O O . TYR A 1 83 ? 17.852 7.924 -0.964 1.00 41.59 83 TYR A O 1
ATOM 664 N N . ASP A 1 84 ? 16.715 6.763 0.582 1.00 37.81 84 ASP A N 1
ATOM 665 C CA . ASP A 1 84 ? 17.043 7.666 1.705 1.00 37.81 84 ASP A CA 1
ATOM 666 C C . ASP A 1 84 ? 18.352 7.276 2.427 1.00 37.81 84 ASP A C 1
ATOM 668 O O . ASP A 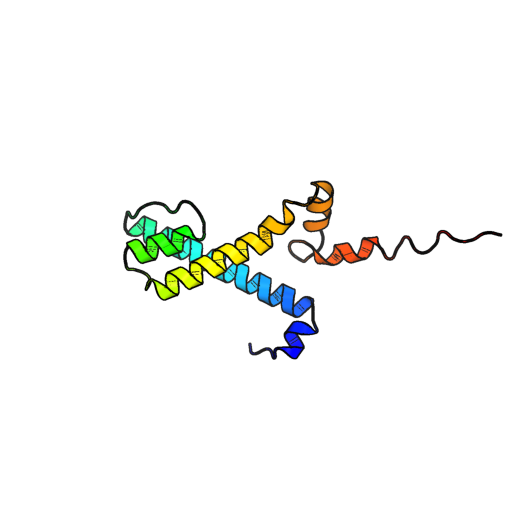1 84 ? 18.969 8.135 3.051 1.00 37.81 84 ASP A O 1
ATOM 672 N N . ASP A 1 85 ? 18.835 6.034 2.271 1.00 42.50 85 ASP A N 1
ATOM 673 C CA . ASP A 1 85 ? 20.181 5.591 2.712 1.00 42.50 85 ASP A CA 1
ATOM 674 C C . ASP A 1 85 ? 21.309 6.088 1.768 1.00 42.50 85 ASP A C 1
ATOM 676 O O . ASP A 1 85 ? 22.476 5.705 1.871 1.00 42.50 85 ASP A O 1
ATOM 680 N N . LEU A 1 86 ? 20.959 6.957 0.812 1.00 44.72 86 LEU A N 1
ATOM 681 C CA . LEU A 1 86 ? 21.873 7.617 -0.111 1.00 44.72 86 LEU A CA 1
ATOM 682 C C . LEU A 1 86 ? 22.121 9.061 0.343 1.00 44.72 86 LEU A C 1
ATOM 684 O O . LEU A 1 86 ? 21.182 9.830 0.548 1.00 44.72 86 LEU A O 1
ATOM 688 N N . ASP A 1 87 ? 23.404 9.435 0.424 1.00 41.41 87 ASP A N 1
ATOM 689 C CA . ASP A 1 87 ? 23.901 10.802 0.658 1.00 41.41 87 ASP A CA 1
ATOM 690 C C . ASP A 1 87 ? 23.016 11.867 -0.032 1.00 41.41 87 ASP A C 1
ATOM 692 O O . ASP A 1 87 ? 22.663 11.680 -1.196 1.00 41.41 87 ASP A O 1
ATOM 696 N N . PRO A 1 88 ? 22.656 12.997 0.609 1.00 48.91 88 PRO A N 1
ATOM 697 C CA . PRO A 1 88 ? 21.834 14.042 -0.010 1.00 48.91 88 PRO A CA 1
ATOM 698 C C . PRO A 1 88 ? 22.292 14.509 -1.409 1.00 48.91 88 PRO A C 1
ATOM 700 O O . PRO A 1 88 ? 21.432 14.891 -2.210 1.00 48.91 88 PRO A O 1
ATOM 703 N N . ALA A 1 89 ? 23.582 14.436 -1.765 1.00 47.19 89 ALA A N 1
ATOM 704 C CA . ALA A 1 89 ? 24.028 14.674 -3.145 1.00 47.19 89 ALA A CA 1
ATOM 705 C C . ALA A 1 89 ? 23.638 13.524 -4.099 1.00 47.19 89 ALA A C 1
ATOM 707 O O . ALA A 1 89 ? 23.140 13.770 -5.204 1.00 47.19 89 ALA A O 1
ATOM 708 N N . ALA A 1 90 ? 23.766 12.270 -3.661 1.00 40.91 90 ALA A N 1
ATOM 709 C CA . ALA A 1 90 ? 23.184 11.116 -4.341 1.00 40.91 90 ALA A CA 1
ATOM 710 C C . ALA A 1 90 ? 21.642 11.193 -4.392 1.00 40.91 90 ALA A C 1
ATOM 712 O O . ALA A 1 90 ? 21.072 10.906 -5.441 1.00 40.91 90 ALA A O 1
ATOM 713 N N . ARG A 1 91 ? 20.949 11.708 -3.367 1.00 41.12 91 ARG A N 1
ATOM 714 C CA . ARG A 1 91 ? 19.491 11.940 -3.408 1.00 41.12 91 ARG A CA 1
ATOM 715 C C . ARG A 1 91 ? 19.073 12.990 -4.458 1.00 41.12 91 ARG A C 1
ATOM 717 O O . ARG A 1 91 ? 17.952 12.957 -4.963 1.00 41.12 91 ARG A O 1
ATOM 724 N N . LEU A 1 92 ? 19.985 13.880 -4.862 1.00 41.97 92 LEU A N 1
ATOM 725 C CA . LEU A 1 92 ? 19.795 14.826 -5.974 1.00 41.97 92 LEU A CA 1
ATOM 726 C C . LEU A 1 92 ? 20.164 14.218 -7.352 1.00 41.97 92 LEU A C 1
ATOM 728 O O . LEU A 1 92 ? 19.537 14.536 -8.368 1.00 41.97 92 LEU A O 1
ATOM 732 N N . TRP A 1 93 ? 21.124 13.284 -7.405 1.00 34.59 93 TRP A N 1
ATOM 733 C CA . TRP A 1 93 ? 21.354 12.387 -8.558 1.00 34.59 93 TRP A CA 1
ATOM 734 C C . TRP A 1 93 ? 20.117 11.509 -8.824 1.00 34.59 93 TRP A C 1
ATOM 736 O O . TRP A 1 93 ? 19.758 11.298 -9.982 1.00 34.59 93 TRP A O 1
ATOM 746 N N . VAL A 1 94 ? 19.448 11.084 -7.749 1.00 39.84 94 VAL A N 1
ATOM 747 C CA . VAL A 1 94 ? 18.230 10.259 -7.685 1.00 39.84 94 VAL A CA 1
ATOM 748 C C . VAL A 1 94 ? 16.952 10.998 -8.101 1.00 39.84 94 VAL A C 1
ATOM 750 O O . VAL A 1 94 ? 15.997 10.328 -8.472 1.00 39.84 94 VAL A O 1
ATOM 753 N N . SER A 1 95 ? 16.891 12.336 -8.081 1.00 39.44 95 SER A N 1
ATOM 754 C CA . SER A 1 95 ? 15.667 13.083 -8.448 1.00 39.44 95 SER A CA 1
ATOM 755 C C . SER A 1 95 ? 15.702 13.759 -9.825 1.00 39.44 95 SER A C 1
ATOM 757 O O . SER A 1 95 ? 14.662 14.145 -10.355 1.00 39.44 95 SER A O 1
ATOM 759 N N . SER A 1 96 ? 16.879 13.916 -10.439 1.00 39.56 96 SER A N 1
ATOM 760 C CA . SER A 1 96 ? 17.057 14.767 -11.631 1.00 39.56 96 SER A CA 1
ATOM 761 C C . SER A 1 96 ? 16.950 14.037 -12.990 1.00 39.56 96 SER A C 1
ATOM 763 O O . SER A 1 96 ? 17.348 14.596 -14.023 1.00 39.56 96 SER A O 1
ATOM 765 N N . LYS A 1 97 ? 16.530 12.756 -13.015 1.00 33.66 97 LYS A N 1
ATOM 766 C CA . LYS A 1 97 ? 17.070 11.768 -13.976 1.00 33.66 97 LYS A CA 1
ATOM 767 C C . LYS A 1 97 ? 16.166 10.635 -14.562 1.00 33.66 97 LYS A C 1
ATOM 769 O O . LYS A 1 97 ? 16.460 10.270 -15.701 1.00 33.66 97 LYS A O 1
ATOM 774 N N . THR A 1 98 ? 15.123 10.079 -13.916 1.00 39.44 98 THR A N 1
ATOM 775 C CA . THR A 1 98 ? 13.981 9.361 -14.584 1.00 39.44 98 THR A CA 1
ATOM 776 C C . THR A 1 98 ? 12.949 10.445 -14.963 1.00 39.44 98 THR A C 1
ATOM 778 O O . THR A 1 98 ? 13.089 11.581 -14.504 1.00 39.44 98 THR A O 1
ATOM 781 N N . PRO A 1 99 ? 11.855 10.141 -15.689 1.00 45.38 99 PRO A N 1
ATOM 782 C CA . PRO A 1 99 ? 10.691 11.035 -15.780 1.00 45.38 99 PRO A CA 1
ATOM 783 C C . PRO A 1 99 ? 10.023 11.429 -14.436 1.00 45.38 99 PRO A C 1
ATOM 785 O O . PRO A 1 99 ? 9.032 12.154 -14.451 1.00 45.38 99 PRO A O 1
ATOM 788 N N . ALA A 1 100 ? 10.533 10.958 -13.288 1.00 43.47 100 ALA A N 1
ATOM 789 C CA . ALA A 1 100 ? 10.173 11.368 -11.926 1.00 43.47 100 ALA A CA 1
ATOM 790 C C . ALA A 1 100 ? 11.325 11.238 -10.876 1.00 43.47 100 ALA A C 1
ATOM 792 O O . ALA A 1 100 ? 11.044 11.327 -9.685 1.00 43.47 100 ALA A O 1
ATOM 793 N N . GLY A 1 101 ? 12.582 10.949 -11.272 1.00 41.59 101 GLY A N 1
ATOM 794 C CA . GLY A 1 101 ? 13.544 10.194 -10.422 1.00 41.59 101 GLY A CA 1
ATOM 795 C C . GLY A 1 101 ? 14.950 9.903 -11.022 1.00 41.59 101 GLY A C 1
ATOM 796 O O . GLY A 1 101 ? 15.684 10.847 -11.288 1.00 41.59 101 GLY A O 1
ATOM 797 N N . LEU A 1 102 ? 15.331 8.632 -11.295 1.00 41.34 102 LEU A N 1
ATOM 798 C CA . LEU A 1 102 ? 16.704 8.063 -11.518 1.00 41.34 102 LEU A CA 1
ATOM 799 C C . LEU A 1 102 ? 17.468 8.002 -12.892 1.00 41.34 102 LEU A C 1
ATOM 801 O O . LEU A 1 102 ? 18.682 8.213 -12.896 1.00 41.34 102 LEU A O 1
ATOM 805 N N . CYS A 1 103 ? 16.880 7.598 -14.037 1.00 42.88 103 CYS A N 1
ATOM 806 C CA . CYS A 1 103 ? 17.556 6.793 -15.095 1.00 42.88 103 CYS A CA 1
ATOM 807 C C . CYS A 1 103 ? 18.883 7.376 -15.624 1.00 42.88 103 CYS A C 1
ATOM 809 O O . CYS A 1 103 ? 19.887 6.680 -15.794 1.00 42.88 103 CYS A O 1
ATOM 811 N N . ARG A 1 104 ? 18.904 8.689 -15.892 1.00 42.84 104 ARG A N 1
ATOM 812 C CA . ARG A 1 104 ? 20.042 9.453 -16.441 1.00 42.84 104 ARG A CA 1
ATOM 813 C C . ARG A 1 104 ? 21.302 9.399 -15.540 1.00 42.84 104 ARG A C 1
ATOM 815 O O . ARG A 1 104 ? 22.334 9.949 -15.934 1.00 42.84 104 ARG A O 1
ATOM 822 N N . LEU A 1 105 ? 21.290 8.802 -14.334 1.00 39.59 105 LEU A N 1
ATOM 823 C CA . LEU A 1 105 ? 22.484 8.712 -13.462 1.00 39.59 105 LEU A CA 1
ATOM 824 C C . LEU A 1 105 ? 23.645 7.985 -14.171 1.00 39.59 105 LEU A C 1
ATOM 826 O O . LEU A 1 105 ? 24.784 8.456 -14.095 1.00 39.59 105 LEU A O 1
ATOM 830 N N . ARG A 1 106 ? 23.340 6.969 -14.998 1.00 37.38 106 ARG A N 1
ATOM 831 C CA . ARG A 1 106 ? 24.287 6.274 -15.902 1.00 37.38 106 ARG A CA 1
ATOM 832 C C . ARG A 1 106 ? 25.134 7.214 -16.786 1.00 37.38 106 ARG A C 1
ATOM 834 O O . ARG A 1 106 ? 26.243 6.846 -17.162 1.00 37.38 106 ARG A O 1
ATOM 841 N N . ARG A 1 107 ? 24.692 8.453 -17.061 1.00 43.28 107 ARG A N 1
ATOM 842 C CA . ARG A 1 107 ? 25.453 9.438 -17.862 1.00 43.28 107 ARG A CA 1
ATOM 843 C C . ARG A 1 107 ? 26.719 9.985 -17.173 1.00 43.28 107 ARG A C 1
ATOM 845 O O . ARG A 1 107 ? 27.470 10.696 -17.826 1.00 43.28 107 ARG A O 1
ATOM 852 N N . TYR A 1 108 ? 26.968 9.679 -15.893 1.00 40.94 108 TYR A N 1
ATOM 853 C CA . TYR A 1 108 ? 28.112 10.229 -15.140 1.00 40.94 108 TYR A CA 1
ATOM 854 C C . TYR A 1 108 ? 29.417 9.408 -15.242 1.00 40.94 108 TYR A C 1
ATOM 856 O O . TYR A 1 108 ? 30.478 9.926 -14.918 1.00 40.94 108 TYR A O 1
ATOM 864 N N . ARG A 1 109 ? 29.376 8.151 -15.721 1.00 36.25 109 ARG A N 1
ATOM 865 C CA . ARG A 1 109 ? 30.578 7.292 -15.865 1.00 36.25 109 ARG A CA 1
ATOM 866 C C . ARG A 1 109 ? 31.114 7.135 -17.293 1.00 36.25 109 ARG A C 1
ATOM 868 O O . ARG A 1 109 ? 32.191 6.579 -17.459 1.00 36.25 109 ARG A O 1
ATOM 875 N N . GLY A 1 110 ? 30.412 7.650 -18.306 1.00 36.53 110 GLY A N 1
ATOM 876 C CA . GLY A 1 110 ? 30.880 7.631 -19.702 1.00 36.53 110 GLY A CA 1
ATOM 877 C C . GLY A 1 110 ? 31.830 8.777 -20.083 1.00 36.53 110 GLY A C 1
ATOM 878 O O . GLY A 1 110 ? 32.443 8.719 -21.139 1.00 36.53 110 GLY A O 1
ATOM 879 N N . GLY A 1 111 ? 31.946 9.819 -19.248 1.00 38.38 111 GLY A N 1
ATOM 880 C CA . GLY A 1 111 ? 32.700 11.045 -19.560 1.00 38.38 111 GLY A CA 1
ATOM 881 C C . GLY A 1 111 ? 34.100 11.156 -18.944 1.00 38.38 111 GLY A C 1
ATOM 882 O O . GLY A 1 111 ? 34.776 12.145 -19.191 1.00 38.38 111 GLY A O 1
ATOM 883 N N . LEU A 1 112 ? 34.534 10.177 -18.141 1.00 45.88 112 LEU A N 1
ATOM 884 C CA . LEU A 1 112 ? 35.847 10.179 -17.466 1.00 45.88 112 LEU A CA 1
ATOM 885 C C . LEU A 1 112 ? 36.827 9.135 -18.038 1.00 45.88 112 LEU A C 1
ATOM 887 O O . LEU A 1 112 ? 37.906 8.922 -17.497 1.00 45.88 112 LEU A O 1
ATOM 891 N N . GLY A 1 113 ? 36.472 8.504 -19.160 1.00 38.78 113 GLY A N 1
ATOM 892 C CA . GLY A 1 113 ? 37.328 7.576 -19.901 1.00 38.78 113 GLY A CA 1
ATOM 893 C C . GLY A 1 113 ? 38.243 8.272 -20.910 1.00 38.78 113 GLY A C 1
ATOM 894 O O . GLY A 1 113 ? 38.194 7.922 -22.081 1.00 38.78 113 GLY A O 1
ATOM 895 N N . ASN A 1 114 ? 39.022 9.275 -20.484 1.00 40.50 114 ASN A N 1
ATOM 896 C CA . ASN A 1 114 ? 40.103 9.880 -21.283 1.00 40.50 114 ASN A CA 1
ATOM 897 C C . ASN A 1 114 ? 41.100 10.637 -20.380 1.00 40.50 114 ASN A C 1
ATOM 899 O O . ASN A 1 114 ? 41.217 11.858 -20.422 1.00 40.50 114 ASN A O 1
ATOM 903 N N . ALA A 1 115 ? 41.805 9.887 -19.527 1.00 42.19 115 ALA A N 1
ATOM 904 C CA . ALA A 1 115 ? 42.845 10.400 -18.627 1.00 42.19 115 ALA A CA 1
ATOM 905 C C . ALA A 1 115 ? 44.146 9.566 -18.679 1.00 42.19 115 ALA A C 1
ATOM 907 O O . ALA A 1 115 ? 44.885 9.495 -17.703 1.00 42.19 115 ALA A O 1
ATOM 908 N N . HIS A 1 116 ? 44.432 8.942 -19.828 1.00 37.19 116 HIS A N 1
ATOM 909 C CA . HIS A 1 116 ? 45.718 8.299 -20.115 1.00 37.19 116 HIS A CA 1
ATOM 910 C C . HIS A 1 116 ? 46.197 8.652 -21.526 1.00 37.19 116 HIS A C 1
ATOM 912 O O . HIS A 1 116 ? 46.040 7.885 -22.471 1.00 37.19 116 HIS A O 1
ATOM 918 N N . ALA A 1 117 ? 46.818 9.824 -21.635 1.00 31.44 117 ALA A N 1
ATOM 919 C CA . ALA A 1 117 ? 47.757 10.146 -22.698 1.00 31.44 117 ALA A CA 1
ATOM 920 C C . ALA A 1 117 ? 49.082 10.529 -22.024 1.00 31.44 117 ALA A C 1
ATOM 922 O O . ALA A 1 117 ? 49.245 11.654 -21.559 1.00 31.44 117 ALA A O 1
ATOM 923 N N . CYS A 1 118 ? 49.998 9.565 -21.910 1.00 30.77 118 CYS A N 1
ATOM 924 C CA . CYS A 1 118 ? 51.408 9.859 -21.674 1.00 30.77 118 CYS A CA 1
ATOM 925 C C . CYS A 1 118 ? 52.092 9.962 -23.039 1.00 30.77 118 CYS A C 1
ATOM 927 O O . CYS A 1 118 ? 51.994 9.028 -23.837 1.00 30.77 118 CYS A O 1
ATOM 929 N N . GLY A 1 119 ? 52.754 11.091 -23.278 1.00 32.22 119 GLY A N 1
ATOM 930 C CA . GLY A 1 119 ? 53.435 11.456 -24.519 1.00 32.22 119 GLY A CA 1
ATOM 931 C C . GLY A 1 119 ? 53.957 12.875 -24.395 1.00 32.22 119 GLY A C 1
ATOM 932 O O . GLY A 1 119 ? 53.115 13.788 -24.513 1.00 32.22 119 GLY A O 1
#